Protein AF-A0A024GHK9-F1 (afdb_monomer_lite)

Radius of gyration: 16.95 Å; chains: 1; bounding box: 48×38×34 Å

Organism: NCBI:txid65357

Secondary structure (DSSP, 8-state):
--HHHHHTSBPTTT-SB-PPPHHHHHHHHHHTTTS-HHHHHHHHHHHHHS-TTTHHHHHHHHHHHHHGGG--SSEEEEEE--BTTBSSEEEEEETTEEEEEEE---TTSPPPHHHHTS---TTPEEEEETTEE-TTS-HHHHHHHHHHPPSSEEEEEE-SS-----

InterPro domains:
  IPR001478 PDZ domain [PS50106] (77-161)
  IPR001478 PDZ domain [SM00228] (85-161)
  IPR036034 PDZ superfamily [G3DSA:2.30.42.10] (60-162)
  IPR036034 PDZ superfamily [SSF50156] (65-160)

Sequence (166 aa):
MSLRRVMESKCTQCGGNINMPDEVLEMLILYGHFIPEPVAAAIILGTTLTEPSLRPDFIASAMNELLTPLQTDHVYDVVVPKRREGLGMSLRMYCGDLVVGGFVDFDDNTESPAVAARCISVGDKLVAINKKCIISSSFETNIRMLSQAASPVYLTFRRVRPIRIF

pLDDT: mean 80.76, std 12.48, range [34.75, 96.0]

Structure (mmCIF, N/CA/C/O backbone):
data_AF-A0A024GHK9-F1
#
_entry.id   AF-A0A024GHK9-F1
#
loop_
_atom_site.group_PDB
_atom_site.id
_atom_site.type_symbol
_atom_site.label_atom_id
_atom_site.label_alt_id
_atom_site.label_comp_id
_atom_site.label_asym_id
_atom_site.label_entity_id
_atom_site.label_seq_id
_atom_site.pdbx_PDB_ins_code
_atom_site.Cartn_x
_atom_site.Cartn_y
_atom_site.Cartn_z
_atom_site.occupancy
_atom_site.B_iso_or_equiv
_atom_site.auth_seq_id
_atom_site.auth_comp_id
_atom_site.auth_asym_id
_atom_site.auth_atom_id
_atom_site.pdbx_PDB_model_num
ATOM 1 N N . MET A 1 1 ? 25.988 -13.721 0.498 1.00 52.03 1 MET A N 1
ATOM 2 C CA . MET A 1 1 ? 26.577 -12.559 -0.206 1.00 52.03 1 MET A CA 1
ATOM 3 C C . MET A 1 1 ? 26.304 -11.347 0.679 1.00 52.03 1 MET A C 1
ATOM 5 O O . MET A 1 1 ? 25.165 -11.236 1.108 1.00 52.03 1 MET A O 1
ATOM 9 N N . SER A 1 2 ? 27.307 -10.548 1.065 1.00 60.59 2 SER A N 1
ATOM 10 C CA . SER A 1 2 ? 27.107 -9.414 1.990 1.00 60.59 2 SER A CA 1
ATOM 11 C C . SER A 1 2 ? 26.701 -8.143 1.238 1.00 60.59 2 SER A C 1
ATOM 13 O O . SER A 1 2 ? 27.126 -7.931 0.102 1.00 60.59 2 SER A O 1
ATOM 15 N N . LEU A 1 3 ? 25.909 -7.285 1.876 1.00 60.06 3 LEU A N 1
ATOM 16 C CA . LEU A 1 3 ? 25.394 -6.020 1.334 1.00 60.06 3 LEU A CA 1
ATOM 17 C C . LEU A 1 3 ? 26.552 -5.079 0.985 1.00 60.06 3 LEU A C 1
ATOM 19 O O . LEU A 1 3 ? 26.566 -4.465 -0.079 1.00 60.06 3 LEU A O 1
ATOM 23 N N . ARG A 1 4 ? 27.609 -5.103 1.805 1.00 62.91 4 ARG A N 1
ATOM 24 C CA . ARG A 1 4 ? 28.871 -4.409 1.529 1.00 62.91 4 ARG A CA 1
ATOM 25 C C . ARG A 1 4 ? 29.509 -4.836 0.200 1.00 62.91 4 ARG A C 1
ATOM 27 O O . ARG A 1 4 ? 29.928 -3.978 -0.565 1.00 62.91 4 ARG A O 1
ATOM 34 N N . ARG A 1 5 ? 29.521 -6.137 -0.124 1.00 62.72 5 ARG A N 1
ATOM 35 C CA . ARG A 1 5 ? 30.051 -6.623 -1.415 1.00 62.72 5 ARG A CA 1
ATOM 36 C C . ARG A 1 5 ? 29.184 -6.208 -2.602 1.00 62.72 5 ARG A C 1
ATOM 38 O O . ARG A 1 5 ? 29.721 -6.019 -3.685 1.00 62.72 5 ARG A O 1
ATOM 45 N N . VAL A 1 6 ? 27.870 -6.077 -2.409 1.00 63.44 6 VAL A N 1
ATOM 46 C CA . VAL A 1 6 ? 26.950 -5.606 -3.457 1.00 63.44 6 VAL A CA 1
ATOM 47 C C . VAL A 1 6 ? 27.152 -4.117 -3.728 1.00 63.44 6 VAL A C 1
ATOM 49 O O . VAL A 1 6 ? 27.258 -3.722 -4.883 1.00 63.44 6 VAL A O 1
ATOM 52 N N . MET A 1 7 ? 27.310 -3.297 -2.690 1.00 62.94 7 MET A N 1
ATOM 53 C CA . MET A 1 7 ? 27.600 -1.867 -2.859 1.00 62.94 7 MET A CA 1
ATOM 54 C C . MET A 1 7 ? 28.984 -1.602 -3.471 1.00 62.94 7 MET A C 1
ATOM 56 O O . MET A 1 7 ? 29.166 -0.634 -4.200 1.00 62.94 7 MET A O 1
ATOM 60 N N . GLU A 1 8 ? 29.964 -2.465 -3.190 1.00 63.22 8 GLU A N 1
ATOM 61 C CA . GLU A 1 8 ? 31.316 -2.383 -3.763 1.00 63.22 8 GLU A CA 1
ATOM 62 C C . GLU A 1 8 ? 31.397 -2.975 -5.186 1.00 63.22 8 GLU A C 1
ATOM 64 O O . GLU A 1 8 ? 32.394 -2.776 -5.886 1.00 63.22 8 GLU A O 1
ATOM 69 N N . SER A 1 9 ? 30.361 -3.694 -5.639 1.00 63.53 9 SER A N 1
ATOM 70 C CA . SER A 1 9 ? 30.310 -4.237 -6.996 1.00 63.53 9 SER A CA 1
ATOM 71 C C . SER A 1 9 ? 29.960 -3.172 -8.038 1.00 63.53 9 SER A C 1
ATOM 73 O O . SER A 1 9 ? 29.175 -2.251 -7.809 1.00 63.53 9 SER A O 1
ATOM 75 N N . LYS A 1 10 ? 30.595 -3.286 -9.207 1.00 63.81 10 LYS A N 1
ATOM 76 C CA . LYS A 1 10 ? 30.363 -2.391 -10.343 1.00 63.81 10 LYS A CA 1
ATOM 77 C C . LYS A 1 10 ? 29.205 -2.905 -11.186 1.00 63.81 10 LYS A C 1
ATOM 79 O O . LYS A 1 10 ? 29.097 -4.107 -11.423 1.00 63.81 10 LYS A O 1
ATOM 84 N N . CYS A 1 11 ? 28.380 -1.988 -11.681 1.00 55.75 11 CYS A N 1
ATOM 85 C CA . CYS A 1 11 ? 27.350 -2.308 -12.660 1.00 55.75 11 CYS A CA 1
ATOM 86 C C . CYS A 1 11 ? 28.008 -2.897 -13.916 1.00 55.75 11 CYS A C 1
ATOM 88 O O . CYS A 1 11 ? 28.871 -2.266 -14.529 1.00 55.75 11 CYS A O 1
ATOM 90 N N . THR A 1 12 ? 27.593 -4.096 -14.318 1.00 59.06 12 THR A N 1
ATOM 91 C CA . THR A 1 12 ? 28.157 -4.808 -15.476 1.00 59.06 12 THR A CA 1
ATOM 92 C C . THR A 1 12 ? 27.826 -4.142 -16.814 1.00 59.06 12 THR A C 1
ATOM 94 O O . THR A 1 12 ? 28.520 -4.395 -17.793 1.00 59.06 12 THR A O 1
ATOM 97 N N . GLN A 1 13 ? 26.815 -3.267 -16.861 1.00 56.25 13 GLN A N 1
ATOM 98 C CA . GLN A 1 13 ? 26.412 -2.541 -18.071 1.00 56.25 13 GLN A CA 1
ATOM 99 C C . GLN A 1 13 ? 27.094 -1.176 -18.246 1.00 56.25 13 GLN A C 1
ATOM 101 O O . GLN A 1 13 ? 27.310 -0.764 -19.381 1.00 56.25 13 GLN A O 1
ATOM 106 N N . CYS A 1 14 ? 27.438 -0.463 -17.166 1.00 60.78 14 CYS A N 1
ATOM 107 C CA . CYS A 1 14 ? 27.994 0.898 -17.265 1.00 60.78 14 CYS A CA 1
ATOM 108 C C . CYS A 1 14 ? 29.321 1.115 -16.520 1.00 60.78 14 CYS A C 1
ATOM 110 O O . CYS A 1 14 ? 29.884 2.204 -16.586 1.00 60.78 14 CYS A O 1
ATOM 112 N N . GLY A 1 15 ? 29.834 0.114 -15.796 1.00 63.12 15 GLY A N 1
ATOM 113 C CA . GLY A 1 15 ? 31.113 0.188 -15.076 1.00 63.12 15 GLY A CA 1
ATOM 114 C C . GLY A 1 15 ? 31.136 1.130 -13.863 1.00 63.12 15 GLY A C 1
ATOM 115 O O . GLY A 1 15 ? 32.154 1.196 -13.171 1.00 63.12 15 GLY A O 1
ATOM 116 N N . GLY A 1 16 ? 30.037 1.841 -13.594 1.00 64.31 16 GLY A N 1
ATOM 117 C CA . GLY A 1 16 ? 29.855 2.689 -12.417 1.00 64.31 16 GLY A CA 1
ATOM 118 C C . GLY A 1 16 ? 29.593 1.884 -11.145 1.00 64.31 16 GLY A C 1
ATOM 119 O O . GLY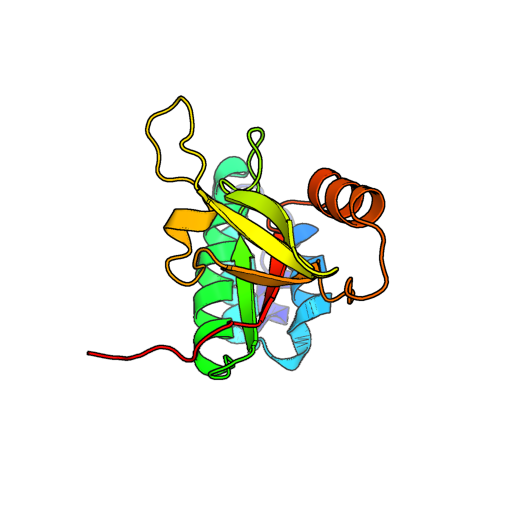 A 1 16 ? 29.269 0.694 -11.199 1.00 64.31 16 GLY A O 1
ATOM 120 N N . ASN A 1 17 ? 29.727 2.537 -9.990 1.00 65.12 17 ASN A N 1
ATOM 121 C CA . ASN A 1 17 ? 29.333 1.938 -8.716 1.00 65.12 17 ASN A CA 1
ATOM 122 C C . ASN A 1 17 ? 27.827 1.663 -8.717 1.00 65.12 17 ASN A C 1
ATOM 124 O O . ASN A 1 17 ? 27.047 2.443 -9.273 1.00 65.12 17 ASN A O 1
ATOM 128 N N . ILE A 1 18 ? 27.420 0.563 -8.087 1.00 62.28 18 ILE A N 1
ATOM 129 C CA . ILE A 1 18 ? 26.008 0.311 -7.819 1.00 62.28 18 ILE A CA 1
ATOM 130 C C . ILE A 1 18 ? 25.544 1.328 -6.775 1.00 62.28 18 ILE A C 1
ATOM 132 O O . ILE A 1 18 ? 25.784 1.181 -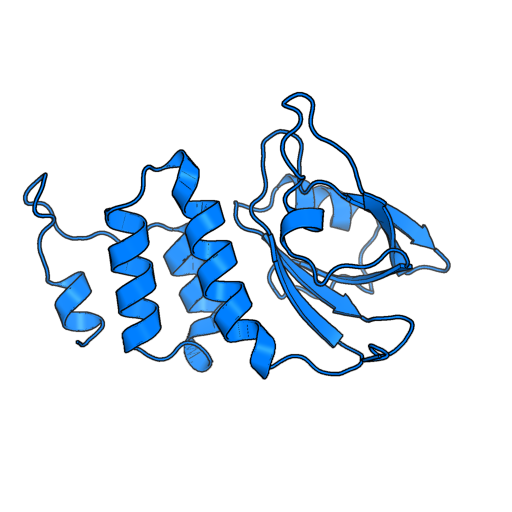5.578 1.00 62.28 18 ILE A O 1
ATOM 136 N N . ASN A 1 19 ? 24.898 2.388 -7.255 1.00 65.69 19 ASN A N 1
ATOM 137 C CA . ASN A 1 19 ? 24.207 3.336 -6.400 1.00 65.69 19 ASN A CA 1
ATOM 138 C C . ASN A 1 19 ? 22.834 2.774 -6.056 1.00 65.69 19 ASN A C 1
ATOM 140 O O . ASN A 1 19 ? 22.083 2.323 -6.922 1.00 65.69 19 ASN A O 1
ATOM 144 N N . MET A 1 20 ? 22.531 2.807 -4.769 1.00 68.00 20 MET A N 1
ATOM 145 C CA . MET A 1 20 ? 21.256 2.374 -4.241 1.00 68.00 20 MET A CA 1
ATOM 146 C C . MET A 1 20 ? 20.185 3.415 -4.600 1.00 68.00 20 MET A C 1
ATOM 148 O O . MET A 1 20 ? 20.394 4.588 -4.289 1.00 68.00 20 MET A O 1
ATOM 152 N N . PRO A 1 21 ? 19.080 3.030 -5.262 1.00 69.75 21 PRO A N 1
ATOM 153 C CA . PRO A 1 21 ? 17.994 3.964 -5.543 1.00 69.75 21 PRO A CA 1
ATOM 154 C C . PRO A 1 21 ? 17.409 4.527 -4.242 1.00 69.75 21 PRO A C 1
ATOM 156 O O . PRO A 1 21 ? 17.329 3.801 -3.244 1.00 69.75 21 PRO A O 1
ATOM 159 N N . ASP A 1 22 ? 16.985 5.793 -4.257 1.00 70.06 22 ASP A N 1
ATOM 160 C CA . ASP A 1 22 ? 16.454 6.485 -3.074 1.00 70.06 22 ASP A CA 1
ATOM 161 C C . ASP A 1 22 ? 15.256 5.735 -2.470 1.00 70.06 22 ASP A C 1
ATOM 163 O O . ASP A 1 22 ? 15.131 5.648 -1.251 1.00 70.06 22 ASP A O 1
ATOM 167 N N . GLU A 1 23 ? 14.435 5.081 -3.299 1.00 68.06 23 GLU A N 1
ATOM 168 C CA . GLU A 1 23 ? 13.287 4.284 -2.853 1.00 68.06 23 GLU A CA 1
ATOM 169 C C . GLU A 1 23 ? 13.724 3.063 -2.029 1.00 68.06 23 GLU A C 1
ATOM 171 O O . GLU A 1 23 ? 13.109 2.705 -1.022 1.00 68.06 23 GLU A O 1
ATOM 176 N N . VAL A 1 24 ? 14.825 2.425 -2.438 1.00 69.25 24 VAL A N 1
ATOM 177 C CA . VAL A 1 24 ? 15.401 1.282 -1.722 1.00 69.25 24 VAL A CA 1
ATOM 178 C C . VAL A 1 24 ? 16.050 1.767 -0.426 1.00 69.25 24 VAL A C 1
ATOM 180 O O . VAL A 1 24 ? 16.001 1.067 0.587 1.00 69.25 24 VAL A O 1
ATOM 183 N N . LEU A 1 25 ? 16.666 2.954 -0.439 1.00 72.38 25 LEU A N 1
ATOM 184 C CA . LEU A 1 25 ? 17.298 3.550 0.736 1.00 72.38 25 LEU A CA 1
ATOM 185 C C . LEU A 1 25 ? 16.260 3.927 1.794 1.00 72.38 25 LEU A C 1
ATOM 187 O O . LEU A 1 25 ? 16.408 3.529 2.949 1.00 72.38 25 LEU A O 1
ATOM 191 N N . GLU A 1 26 ? 15.187 4.620 1.410 1.00 68.12 26 GLU A N 1
ATOM 192 C CA . GLU A 1 26 ? 14.060 4.911 2.301 1.00 68.12 26 GLU A CA 1
ATOM 193 C C . GLU A 1 26 ? 13.472 3.622 2.880 1.00 68.12 26 GLU A C 1
ATOM 195 O O . GLU A 1 26 ? 13.198 3.541 4.077 1.00 68.12 26 GLU A O 1
ATOM 200 N N . MET A 1 27 ? 13.356 2.573 2.068 1.00 66.94 27 MET A N 1
ATOM 201 C CA . MET A 1 27 ? 12.895 1.266 2.520 1.00 66.94 27 MET A CA 1
ATOM 202 C C . MET A 1 27 ? 13.854 0.617 3.532 1.00 66.94 27 MET A C 1
ATOM 204 O O . MET A 1 27 ? 13.389 0.119 4.559 1.00 66.94 27 MET A O 1
ATOM 208 N N . LEU A 1 28 ? 15.175 0.632 3.311 1.00 70.50 28 LEU A N 1
ATOM 209 C CA . LEU A 1 28 ? 16.131 0.142 4.315 1.00 70.50 28 LEU A CA 1
ATOM 210 C C . LEU A 1 28 ? 16.121 0.998 5.584 1.00 70.50 28 LEU A C 1
ATOM 212 O O . LEU A 1 28 ? 16.324 0.467 6.669 1.00 70.50 28 LEU A O 1
ATOM 216 N N . ILE A 1 29 ? 15.850 2.297 5.493 1.00 70.12 29 ILE A N 1
ATOM 217 C CA . ILE A 1 29 ? 15.684 3.143 6.680 1.00 70.12 29 ILE A CA 1
ATOM 218 C C . ILE A 1 29 ? 14.416 2.740 7.437 1.00 70.12 29 ILE A C 1
ATOM 220 O O . ILE A 1 29 ? 14.436 2.598 8.660 1.00 70.12 29 ILE A O 1
ATOM 224 N N . LEU A 1 30 ? 13.316 2.510 6.720 1.00 66.94 30 LEU A N 1
ATOM 225 C CA . LEU A 1 30 ? 12.051 2.123 7.324 1.00 66.94 30 LEU A CA 1
ATOM 226 C C . LEU A 1 30 ? 12.146 0.719 7.945 1.00 66.94 30 LEU A C 1
ATOM 228 O O . LEU A 1 30 ? 11.721 0.551 9.084 1.00 66.94 30 LEU A O 1
ATOM 232 N N . TYR A 1 31 ? 12.720 -0.282 7.270 1.00 66.44 31 TYR A N 1
ATOM 233 C CA . TYR A 1 31 ? 12.681 -1.700 7.682 1.00 66.44 31 TYR A CA 1
ATOM 234 C C . TYR A 1 31 ? 14.035 -2.329 7.979 1.00 66.44 31 TYR A C 1
ATOM 236 O O . TYR A 1 31 ? 14.087 -3.538 8.170 1.00 66.44 31 TYR A O 1
ATOM 244 N N . GLY A 1 32 ? 15.124 -1.570 8.046 1.00 65.25 32 GLY A N 1
ATOM 245 C CA . GLY A 1 32 ? 16.479 -2.127 8.135 1.00 65.25 32 GLY A CA 1
ATOM 246 C C . GLY A 1 32 ? 16.688 -3.108 9.289 1.00 65.25 32 GLY A C 1
ATOM 247 O O . GLY A 1 32 ? 17.475 -4.035 9.164 1.00 65.25 32 GLY A O 1
ATOM 248 N N . HIS A 1 33 ? 15.928 -2.970 10.379 1.00 67.06 33 HIS A N 1
ATOM 249 C CA . HIS A 1 33 ? 15.960 -3.911 11.501 1.00 67.06 33 HIS A CA 1
ATOM 250 C C . HIS A 1 33 ? 15.290 -5.272 11.199 1.00 67.06 33 HIS A C 1
ATOM 252 O O . HIS A 1 33 ? 15.583 -6.270 11.851 1.00 67.06 33 HIS A O 1
ATOM 258 N N . PHE A 1 34 ? 14.369 -5.322 10.237 1.00 64.31 34 PHE A N 1
ATOM 259 C CA . PHE A 1 34 ? 13.583 -6.506 9.875 1.00 64.31 34 PHE A CA 1
ATOM 260 C C . PHE A 1 34 ? 14.039 -7.164 8.570 1.00 64.31 34 PHE A C 1
ATOM 262 O O . PHE A 1 34 ? 13.662 -8.305 8.319 1.00 64.31 34 PHE A O 1
ATOM 269 N N . ILE A 1 35 ? 14.834 -6.478 7.742 1.00 69.88 35 ILE A N 1
ATOM 270 C CA . ILE A 1 35 ? 15.322 -7.011 6.465 1.00 69.88 35 ILE A CA 1
ATOM 271 C C . ILE A 1 35 ? 16.670 -7.710 6.690 1.00 69.88 35 ILE A C 1
ATOM 273 O O . ILE A 1 35 ? 17.658 -7.036 6.990 1.00 69.88 35 ILE A O 1
ATOM 277 N N . PRO A 1 36 ? 16.767 -9.041 6.498 1.00 72.38 36 PRO A N 1
ATOM 278 C CA . PRO A 1 36 ? 18.052 -9.724 6.537 1.00 72.38 36 PRO A CA 1
ATOM 279 C C . PRO A 1 36 ? 18.987 -9.185 5.450 1.00 72.38 36 PRO A C 1
ATOM 281 O O . PRO A 1 36 ? 18.574 -8.969 4.310 1.00 72.38 36 PRO A O 1
ATOM 284 N N . GLU A 1 37 ? 20.274 -9.056 5.767 1.00 71.00 37 GLU A N 1
ATOM 285 C CA . GLU A 1 37 ? 21.317 -8.611 4.834 1.00 71.00 37 GLU A CA 1
ATOM 286 C C . GLU A 1 37 ? 21.272 -9.272 3.433 1.00 71.00 37 GLU A C 1
ATOM 288 O O . GLU A 1 37 ? 21.365 -8.543 2.441 1.00 71.00 37 GLU A O 1
ATOM 293 N N . PRO A 1 38 ? 21.089 -10.606 3.282 1.00 73.31 38 PRO A N 1
ATOM 294 C CA . PRO A 1 38 ? 20.993 -11.219 1.955 1.00 73.31 38 PRO A CA 1
ATOM 295 C C . PRO A 1 38 ? 19.758 -10.768 1.168 1.00 73.31 38 PRO A C 1
ATOM 297 O O . PRO A 1 38 ? 19.810 -10.719 -0.059 1.00 73.31 38 PRO A O 1
ATOM 300 N N . VAL A 1 39 ? 18.667 -10.413 1.850 1.00 73.69 39 VAL A N 1
ATOM 301 C CA . VAL A 1 39 ? 17.455 -9.916 1.196 1.00 73.69 39 VAL A CA 1
ATOM 302 C C . VAL A 1 39 ? 17.648 -8.475 0.750 1.00 73.69 39 VAL A C 1
ATOM 304 O O . VAL A 1 39 ? 17.341 -8.142 -0.388 1.00 73.69 39 VAL A O 1
ATOM 307 N N . ALA A 1 40 ? 18.245 -7.635 1.595 1.00 74.75 40 ALA A N 1
ATOM 308 C CA . ALA A 1 40 ? 18.610 -6.278 1.205 1.00 74.75 40 ALA A CA 1
ATOM 309 C C . ALA A 1 40 ? 19.549 -6.273 -0.016 1.00 74.75 40 ALA A C 1
ATOM 311 O O . ALA A 1 40 ? 19.331 -5.523 -0.966 1.00 74.75 40 ALA A O 1
ATOM 312 N N . ALA A 1 41 ? 20.541 -7.170 -0.040 1.00 73.56 41 ALA A N 1
ATOM 313 C CA . ALA A 1 41 ? 21.411 -7.387 -1.193 1.00 73.56 41 ALA A CA 1
ATOM 314 C C . ALA A 1 41 ? 20.629 -7.812 -2.452 1.00 73.56 41 ALA A C 1
ATOM 316 O O . ALA A 1 41 ? 20.883 -7.283 -3.534 1.00 73.56 41 ALA A O 1
ATOM 317 N N . ALA A 1 42 ? 19.662 -8.726 -2.319 1.00 77.19 42 ALA A N 1
ATOM 318 C CA . ALA A 1 42 ? 18.811 -9.159 -3.425 1.00 77.19 42 ALA A CA 1
ATOM 319 C C . ALA A 1 42 ? 17.915 -8.029 -3.957 1.00 77.19 42 ALA A C 1
ATOM 321 O O . ALA A 1 42 ? 17.774 -7.900 -5.170 1.00 77.19 42 ALA A O 1
ATOM 322 N N . ILE A 1 43 ? 17.367 -7.174 -3.085 1.00 78.12 43 ILE A N 1
ATOM 323 C CA . ILE A 1 43 ? 16.544 -6.035 -3.512 1.00 78.12 43 ILE A CA 1
ATOM 324 C C . ILE A 1 43 ? 17.400 -5.001 -4.257 1.00 78.12 43 ILE A C 1
ATOM 326 O O . ILE A 1 43 ? 16.997 -4.515 -5.313 1.00 78.12 43 ILE A O 1
ATOM 330 N N . ILE A 1 44 ? 18.603 -4.695 -3.762 1.00 77.31 44 ILE A N 1
ATOM 331 C CA . ILE A 1 44 ? 19.529 -3.773 -4.442 1.00 77.31 44 ILE A CA 1
ATOM 332 C C . ILE A 1 44 ? 19.896 -4.321 -5.825 1.00 77.31 44 ILE A C 1
ATOM 334 O O . ILE A 1 44 ? 19.774 -3.617 -6.824 1.00 77.31 44 ILE A O 1
ATOM 338 N N . LEU A 1 45 ? 20.280 -5.597 -5.914 1.00 76.31 45 LEU A N 1
ATOM 339 C CA . LEU A 1 45 ? 20.613 -6.215 -7.198 1.00 76.31 45 LEU A CA 1
ATOM 340 C C . LEU A 1 45 ? 19.406 -6.238 -8.140 1.00 76.31 45 LEU A C 1
ATOM 342 O O . LEU A 1 45 ? 19.514 -5.795 -9.281 1.00 76.31 45 LEU A O 1
ATOM 346 N N . GLY A 1 46 ? 18.244 -6.677 -7.661 1.00 76.56 46 GLY A N 1
ATOM 347 C CA . GLY A 1 46 ? 17.020 -6.708 -8.455 1.00 76.56 46 GLY A CA 1
ATOM 348 C C . GLY A 1 46 ? 16.653 -5.331 -9.000 1.00 76.56 46 GLY A C 1
ATOM 349 O O . GLY A 1 46 ? 16.457 -5.193 -10.201 1.00 76.56 46 GLY A O 1
ATOM 350 N N . THR A 1 47 ? 16.694 -4.287 -8.168 1.00 76.19 47 THR A N 1
ATOM 351 C CA . THR A 1 47 ? 16.379 -2.917 -8.607 1.00 76.19 47 THR A CA 1
ATOM 352 C C . THR A 1 47 ? 17.368 -2.361 -9.628 1.00 76.19 47 THR A C 1
ATOM 354 O O . THR A 1 47 ? 16.957 -1.633 -10.534 1.00 76.19 47 THR A O 1
ATOM 357 N N . THR A 1 48 ? 18.652 -2.728 -9.547 1.00 73.50 48 THR A N 1
ATOM 358 C CA . THR A 1 48 ? 19.638 -2.346 -10.574 1.00 73.50 48 THR A CA 1
ATOM 359 C C . THR A 1 48 ? 19.418 -3.043 -11.913 1.00 73.50 48 THR A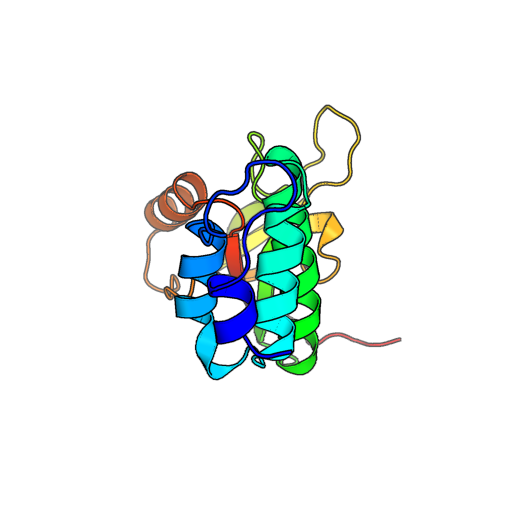 C 1
ATOM 361 O O . THR A 1 48 ? 19.694 -2.441 -12.948 1.00 73.50 48 THR A O 1
ATOM 364 N N . LEU A 1 49 ? 18.909 -4.279 -11.901 1.00 75.75 49 LEU A N 1
ATOM 365 C CA . LEU A 1 49 ? 18.667 -5.081 -13.102 1.00 75.75 49 LEU A CA 1
ATOM 366 C C . LEU A 1 49 ? 17.285 -4.836 -13.726 1.00 75.75 49 LEU A C 1
ATOM 368 O O . LEU A 1 49 ? 17.109 -5.060 -14.920 1.00 75.75 49 LEU A O 1
ATOM 372 N N . THR A 1 50 ? 16.305 -4.380 -12.944 1.00 73.81 50 THR A N 1
ATOM 373 C CA . THR A 1 50 ? 14.959 -4.058 -13.439 1.00 73.81 50 THR A CA 1
ATOM 374 C C . THR A 1 50 ? 14.901 -2.700 -14.130 1.00 73.81 50 THR A C 1
ATOM 376 O O . THR A 1 50 ? 15.523 -1.726 -13.682 1.00 73.81 50 THR A O 1
ATOM 379 N N . GLU A 1 51 ? 14.066 -2.615 -15.170 1.00 76.69 51 GLU A N 1
ATOM 380 C CA . GLU A 1 51 ? 13.702 -1.345 -15.796 1.00 76.69 51 GLU A CA 1
ATOM 381 C C . GLU A 1 51 ? 13.155 -0.355 -14.751 1.00 76.69 51 GLU A C 1
ATOM 383 O O . GLU A 1 51 ? 12.413 -0.766 -13.853 1.00 76.69 51 GLU A O 1
ATOM 388 N N . PRO A 1 52 ? 13.473 0.952 -14.850 1.00 74.69 52 PRO A N 1
ATOM 389 C CA . PRO A 1 52 ? 13.057 1.946 -13.858 1.00 74.69 52 PRO A CA 1
ATOM 390 C C . PRO A 1 52 ? 11.551 1.965 -13.566 1.00 74.69 52 PRO A C 1
ATOM 392 O O . PRO A 1 52 ? 11.152 2.188 -12.428 1.00 74.69 52 PRO A O 1
ATOM 395 N N . SER A 1 53 ? 10.723 1.689 -14.576 1.00 74.38 53 SER A N 1
ATOM 396 C CA . SER A 1 53 ? 9.260 1.603 -14.476 1.00 74.38 53 SER A CA 1
ATOM 397 C C . SER A 1 53 ? 8.766 0.432 -13.619 1.00 74.38 53 SER A C 1
ATOM 399 O O . SER A 1 53 ? 7.710 0.546 -13.001 1.00 74.38 53 SER A O 1
ATOM 401 N N . LEU A 1 54 ? 9.520 -0.670 -13.568 1.00 76.88 54 LEU A N 1
ATOM 402 C CA . LEU A 1 54 ? 9.158 -1.916 -12.879 1.00 76.88 54 LEU A CA 1
ATOM 403 C C . LEU A 1 54 ? 9.742 -2.012 -11.464 1.00 76.88 54 LEU A C 1
ATOM 405 O O . LEU A 1 54 ? 9.337 -2.871 -10.680 1.00 76.88 54 LEU A O 1
ATOM 409 N N . ARG A 1 55 ? 10.686 -1.130 -11.111 1.00 82.94 55 ARG A N 1
ATOM 410 C CA . ARG A 1 55 ? 11.316 -1.109 -9.780 1.00 82.94 55 ARG A CA 1
ATOM 411 C C . ARG A 1 55 ? 10.303 -1.044 -8.634 1.00 82.94 55 ARG A C 1
ATOM 413 O O . ARG A 1 55 ? 10.467 -1.829 -7.701 1.00 82.94 55 ARG A O 1
ATOM 420 N N . PRO A 1 56 ? 9.257 -0.190 -8.666 1.00 83.38 56 PRO A N 1
ATOM 421 C CA . PRO A 1 56 ? 8.308 -0.121 -7.559 1.00 83.38 56 PRO A CA 1
ATOM 422 C C . PRO A 1 56 ? 7.547 -1.430 -7.342 1.00 83.38 56 PRO A C 1
ATOM 424 O O . PRO A 1 56 ? 7.309 -1.801 -6.196 1.00 83.38 56 PRO A O 1
ATOM 427 N N . ASP A 1 57 ? 7.203 -2.146 -8.416 1.00 86.69 57 ASP A N 1
ATOM 428 C CA . ASP A 1 57 ? 6.515 -3.440 -8.340 1.00 86.69 57 ASP A CA 1
ATOM 429 C C . ASP A 1 57 ? 7.411 -4.521 -7.755 1.00 86.69 57 ASP A C 1
ATOM 431 O O . ASP A 1 57 ? 7.001 -5.252 -6.855 1.00 86.69 57 ASP A O 1
ATOM 435 N N . PHE A 1 58 ? 8.656 -4.586 -8.231 1.00 85.62 58 PHE A N 1
ATOM 436 C CA . PHE A 1 58 ? 9.643 -5.523 -7.712 1.00 85.62 58 PHE A CA 1
ATOM 437 C C . PHE A 1 58 ? 9.891 -5.294 -6.215 1.00 85.62 58 PHE A C 1
ATOM 439 O O . PHE A 1 58 ? 9.838 -6.240 -5.428 1.00 85.62 58 PHE A O 1
ATOM 446 N N . ILE A 1 59 ? 10.097 -4.034 -5.808 1.00 84.31 59 ILE A N 1
ATOM 447 C CA . ILE A 1 59 ? 10.281 -3.667 -4.399 1.00 84.31 59 ILE A CA 1
ATOM 448 C C . ILE A 1 59 ? 9.039 -4.044 -3.587 1.00 84.31 59 ILE A C 1
ATOM 450 O O . ILE A 1 59 ? 9.168 -4.669 -2.538 1.00 84.31 59 ILE A O 1
ATOM 454 N N . ALA A 1 60 ? 7.839 -3.698 -4.062 1.00 87.81 60 ALA A N 1
ATOM 455 C CA . ALA A 1 60 ? 6.599 -4.001 -3.358 1.00 87.81 60 ALA A CA 1
ATOM 456 C C . ALA A 1 60 ? 6.392 -5.508 -3.164 1.00 87.81 60 ALA A C 1
ATOM 458 O O . ALA A 1 60 ? 6.074 -5.940 -2.057 1.00 87.81 60 ALA A O 1
ATOM 459 N N . SER A 1 61 ? 6.632 -6.309 -4.204 1.00 86.94 61 SER A N 1
ATOM 460 C CA . SER A 1 61 ? 6.539 -7.768 -4.136 1.00 86.94 61 SER A CA 1
ATOM 461 C C . SER A 1 61 ? 7.523 -8.344 -3.119 1.00 86.94 61 SER A C 1
ATOM 463 O O . SER A 1 61 ? 7.109 -9.044 -2.196 1.00 86.94 61 SER A O 1
ATOM 465 N N . ALA A 1 62 ? 8.809 -7.996 -3.234 1.00 83.94 62 ALA A N 1
ATOM 466 C CA . ALA A 1 62 ? 9.845 -8.481 -2.324 1.00 83.94 62 ALA A CA 1
ATOM 467 C C . ALA A 1 62 ? 9.561 -8.082 -0.866 1.00 83.94 62 ALA A C 1
ATOM 469 O O . ALA A 1 62 ? 9.765 -8.865 0.058 1.00 83.94 62 ALA A O 1
ATOM 470 N N . MET A 1 63 ? 9.046 -6.872 -0.648 1.00 82.75 63 MET A N 1
ATOM 471 C CA . MET A 1 63 ? 8.690 -6.400 0.686 1.00 82.75 63 MET A CA 1
ATOM 472 C C . MET A 1 63 ? 7.472 -7.108 1.259 1.00 82.75 63 MET A C 1
ATOM 474 O O . MET A 1 63 ? 7.477 -7.461 2.435 1.00 82.75 63 MET A O 1
ATOM 478 N N . ASN A 1 64 ? 6.438 -7.342 0.458 1.00 87.62 64 ASN A N 1
ATOM 479 C CA . ASN A 1 64 ? 5.248 -8.039 0.932 1.00 87.62 64 ASN A CA 1
ATOM 480 C C . ASN A 1 64 ? 5.566 -9.482 1.349 1.00 87.62 64 ASN A C 1
ATOM 482 O O . ASN A 1 64 ? 5.016 -9.950 2.347 1.00 87.62 64 ASN A O 1
ATOM 486 N N . GLU A 1 65 ? 6.517 -10.153 0.690 1.00 84.75 65 GLU A N 1
ATOM 487 C CA . GLU A 1 65 ? 7.025 -11.456 1.145 1.00 84.75 65 GLU A CA 1
ATOM 488 C C . GLU A 1 65 ? 7.672 -11.381 2.538 1.00 84.75 65 GLU A C 1
ATOM 490 O O . GLU A 1 65 ? 7.439 -12.253 3.375 1.00 84.75 65 GLU A O 1
ATOM 495 N N . LEU A 1 66 ? 8.424 -10.314 2.829 1.00 81.50 66 LEU A N 1
ATOM 496 C CA . LEU A 1 66 ? 9.049 -10.105 4.143 1.00 81.50 66 LEU A CA 1
ATOM 497 C C . LEU A 1 66 ? 8.065 -9.682 5.231 1.00 81.50 66 LEU A C 1
ATOM 499 O O . LEU A 1 66 ? 8.256 -10.017 6.399 1.00 81.50 66 LEU A O 1
ATOM 503 N N . LEU A 1 67 ? 7.030 -8.930 4.865 1.00 81.88 67 LEU A N 1
ATOM 504 C CA . LEU A 1 67 ? 6.027 -8.437 5.805 1.00 81.88 67 LEU A CA 1
ATOM 505 C C . LEU A 1 67 ? 5.022 -9.519 6.184 1.00 81.88 67 LEU A C 1
ATOM 507 O O . LEU A 1 67 ? 4.564 -9.523 7.321 1.00 81.88 67 LEU A O 1
ATOM 511 N N . THR A 1 68 ? 4.703 -10.441 5.271 1.00 81.12 68 THR A N 1
ATOM 512 C CA . THR A 1 68 ? 3.740 -11.534 5.489 1.00 81.12 68 THR A CA 1
ATOM 513 C C . THR A 1 68 ? 3.930 -12.272 6.827 1.00 81.12 68 THR A C 1
ATOM 515 O O . THR A 1 68 ? 2.958 -12.355 7.578 1.00 81.12 68 THR A O 1
ATOM 518 N N . PRO A 1 69 ? 5.134 -12.754 7.205 1.00 76.94 69 PRO A N 1
ATOM 519 C CA . PRO A 1 69 ? 5.332 -13.441 8.486 1.00 76.94 69 PRO A CA 1
ATOM 520 C C . PRO A 1 69 ? 5.238 -12.531 9.722 1.00 76.94 69 PRO A C 1
ATOM 522 O O . PRO A 1 69 ? 5.157 -13.037 10.838 1.00 76.94 69 PRO A O 1
ATOM 525 N N . LEU A 1 70 ? 5.271 -11.206 9.551 1.00 75.75 70 LEU A N 1
ATOM 526 C CA . LEU A 1 70 ? 5.191 -10.226 10.641 1.00 75.75 70 LEU A CA 1
ATOM 527 C C . LEU A 1 70 ? 3.757 -9.736 10.889 1.00 75.75 70 LEU A C 1
ATOM 529 O O . LEU A 1 70 ? 3.521 -8.972 11.827 1.00 75.75 70 LEU A O 1
ATOM 533 N N . GLN A 1 71 ? 2.802 -10.141 10.049 1.00 81.19 71 GLN A N 1
ATOM 534 C CA . GLN A 1 71 ? 1.420 -9.694 10.158 1.00 81.19 71 GLN A CA 1
ATOM 535 C C . GLN A 1 71 ? 0.743 -10.292 11.391 1.00 81.19 71 GLN A C 1
ATOM 537 O O . GLN A 1 71 ? 0.937 -11.453 11.741 1.00 81.19 71 GLN A O 1
ATOM 542 N N . THR A 1 72 ? -0.111 -9.494 12.024 1.00 80.81 72 THR A N 1
ATOM 543 C CA . THR A 1 72 ? -1.017 -9.968 13.074 1.00 80.81 72 THR A CA 1
ATOM 544 C C . THR A 1 72 ? -2.429 -10.115 12.510 1.00 80.81 72 THR A C 1
ATOM 546 O O . THR A 1 72 ? -2.765 -9.535 11.474 1.00 80.81 72 THR A O 1
ATOM 549 N N . ASP A 1 73 ? -3.300 -10.834 13.218 1.00 77.25 73 ASP A N 1
ATOM 550 C CA . ASP A 1 73 ? -4.690 -11.042 12.788 1.00 77.25 73 ASP A CA 1
ATOM 551 C C . ASP A 1 73 ? -5.474 -9.732 12.605 1.00 77.25 73 ASP A C 1
ATOM 553 O O . ASP A 1 73 ? -6.415 -9.665 11.807 1.00 77.25 73 ASP A O 1
ATOM 557 N N . HIS A 1 74 ? -5.073 -8.679 13.323 1.00 85.62 74 HIS A N 1
ATOM 558 C CA . HIS A 1 74 ? -5.787 -7.407 13.382 1.00 85.62 74 HIS A CA 1
ATOM 559 C C . HIS A 1 74 ? -5.048 -6.241 12.742 1.00 85.62 74 HIS A C 1
ATOM 561 O O . HIS A 1 74 ? -5.711 -5.302 12.318 1.00 85.62 74 HIS A O 1
ATOM 567 N N . VAL A 1 75 ? -3.719 -6.268 12.673 1.00 90.12 75 VAL A N 1
ATOM 568 C CA . VAL A 1 75 ? -2.903 -5.211 12.066 1.00 90.12 75 VAL A CA 1
ATOM 569 C C . VAL A 1 75 ? -1.907 -5.849 11.117 1.00 90.12 75 VAL A C 1
ATOM 571 O O . VAL A 1 75 ? -1.174 -6.763 11.501 1.00 90.12 75 VAL A O 1
ATOM 574 N N . TYR A 1 76 ? -1.886 -5.359 9.887 1.00 91.31 76 TYR A N 1
ATOM 575 C CA . TYR A 1 76 ? -0.979 -5.843 8.867 1.00 91.31 76 TYR A CA 1
ATOM 576 C C . TYR A 1 76 ? -0.406 -4.686 8.065 1.00 91.31 76 TYR A C 1
ATOM 578 O O . TYR A 1 76 ? -0.994 -3.610 7.938 1.00 91.31 76 TYR A O 1
ATOM 586 N N . ASP A 1 77 ? 0.766 -4.957 7.526 1.00 91.38 77 ASP A N 1
ATOM 587 C CA . ASP A 1 77 ? 1.559 -4.031 6.755 1.00 91.38 77 ASP A CA 1
ATOM 588 C C . ASP A 1 77 ? 1.631 -4.502 5.307 1.00 91.38 77 ASP A C 1
ATOM 590 O O . ASP A 1 77 ? 1.731 -5.702 5.037 1.00 91.38 77 ASP A O 1
ATOM 594 N N . VAL A 1 78 ? 1.571 -3.550 4.381 1.00 92.44 78 VAL A N 1
ATOM 595 C CA . VAL A 1 78 ? 1.608 -3.811 2.943 1.00 92.44 78 VAL A CA 1
ATOM 596 C C . VAL A 1 78 ? 2.328 -2.683 2.215 1.00 92.44 78 VAL A C 1
ATOM 598 O O . VAL A 1 78 ? 2.152 -1.503 2.520 1.00 92.44 78 VAL A O 1
ATOM 601 N N . VAL A 1 79 ? 3.137 -3.049 1.228 1.00 92.19 79 VAL A N 1
ATOM 602 C CA . VAL A 1 79 ? 3.765 -2.132 0.279 1.00 92.19 79 VAL A CA 1
ATOM 603 C C . VAL A 1 79 ? 3.004 -2.203 -1.038 1.00 92.19 79 VAL A C 1
ATOM 605 O O . VAL A 1 79 ? 2.791 -3.287 -1.579 1.00 92.19 79 VAL A O 1
ATOM 608 N N . VAL A 1 80 ? 2.590 -1.049 -1.557 1.00 93.62 80 VAL A N 1
ATOM 609 C CA . VAL A 1 80 ? 1.794 -0.945 -2.786 1.00 93.62 80 VAL A CA 1
ATOM 610 C C . VAL A 1 80 ? 2.518 -0.045 -3.795 1.00 93.62 80 VAL A C 1
ATOM 612 O O . VAL A 1 80 ? 2.843 1.099 -3.459 1.00 93.62 80 VAL A O 1
ATOM 615 N N . PRO A 1 81 ? 2.766 -0.508 -5.034 1.00 92.12 81 PRO A N 1
ATOM 616 C CA . PRO A 1 81 ? 3.377 0.319 -6.065 1.00 92.12 81 PRO A CA 1
ATOM 617 C C . PRO A 1 81 ? 2.369 1.370 -6.535 1.00 92.12 81 PRO A C 1
ATOM 619 O O . PRO A 1 81 ? 1.353 1.069 -7.155 1.00 92.12 81 PRO A O 1
ATOM 622 N N . LYS A 1 82 ? 2.637 2.637 -6.226 1.00 90.62 82 LYS A N 1
ATOM 623 C CA . LYS A 1 82 ? 1.787 3.753 -6.641 1.00 90.62 82 LYS A CA 1
ATOM 624 C C . LYS A 1 82 ? 2.029 4.086 -8.109 1.00 90.62 82 LYS A C 1
ATOM 626 O O . LYS A 1 82 ? 3.168 4.352 -8.502 1.00 90.62 82 LYS A O 1
ATOM 631 N N . ARG A 1 83 ? 0.950 4.091 -8.893 1.00 87.88 83 ARG A N 1
ATOM 632 C CA . ARG A 1 83 ? 0.922 4.498 -10.306 1.00 87.88 83 ARG A CA 1
ATOM 633 C C . ARG A 1 83 ? 0.455 5.947 -10.450 1.00 87.88 83 ARG A C 1
ATOM 635 O O . ARG A 1 83 ? 0.177 6.615 -9.451 1.00 87.88 83 ARG A O 1
ATOM 642 N N . ARG A 1 84 ? 0.370 6.444 -11.688 1.00 85.00 84 ARG A N 1
ATOM 643 C CA . ARG A 1 84 ? -0.121 7.806 -11.977 1.00 85.00 84 ARG A CA 1
ATOM 644 C C . ARG A 1 84 ? -1.595 7.957 -11.602 1.00 85.00 84 ARG A C 1
ATOM 646 O O . ARG A 1 84 ? -1.990 8.984 -11.065 1.00 85.00 84 ARG A O 1
ATOM 653 N N . GLU A 1 85 ? -2.352 6.893 -11.814 1.00 86.50 85 GLU A N 1
ATOM 654 C CA . GLU A 1 85 ? -3.767 6.697 -11.505 1.00 86.50 85 GLU A CA 1
ATOM 655 C C . GLU A 1 85 ? -3.996 6.498 -9.994 1.00 86.50 85 GLU A C 1
ATOM 657 O O . GLU A 1 85 ? -5.120 6.556 -9.498 1.00 86.50 85 GLU A O 1
ATOM 662 N N . GLY A 1 86 ? -2.916 6.303 -9.229 1.00 89.50 86 GLY A N 1
ATOM 663 C CA . GLY A 1 86 ? -2.923 6.154 -7.782 1.00 89.50 86 GLY A CA 1
ATOM 664 C C . GLY A 1 86 ? -2.634 4.725 -7.333 1.00 89.50 86 GLY A C 1
ATOM 665 O O . GLY A 1 86 ? -1.828 4.009 -7.924 1.00 89.50 86 GLY A O 1
ATOM 666 N N . LEU A 1 87 ? -3.250 4.334 -6.218 1.00 92.56 87 LEU A N 1
ATOM 667 C CA . LEU A 1 87 ? -3.022 3.035 -5.575 1.00 92.56 87 LEU A CA 1
ATOM 668 C C . LEU A 1 87 ? -4.027 1.961 -6.011 1.00 92.56 87 LEU A C 1
ATOM 670 O O . LEU A 1 87 ? -3.837 0.802 -5.669 1.00 92.56 87 LEU A O 1
ATOM 674 N N . GLY A 1 88 ? -5.099 2.322 -6.725 1.00 92.19 88 GLY A N 1
ATOM 675 C CA . GLY A 1 88 ? -6.132 1.356 -7.119 1.00 92.19 88 GLY A CA 1
ATOM 676 C C . GLY A 1 88 ? -7.187 1.059 -6.051 1.00 92.19 88 GLY A C 1
ATOM 677 O O . GLY A 1 88 ? -7.897 0.059 -6.134 1.00 92.19 88 GLY A O 1
ATOM 678 N N . MET A 1 89 ? -7.302 1.916 -5.033 1.00 92.88 89 MET A N 1
ATOM 679 C CA . MET A 1 89 ? -8.327 1.817 -3.992 1.00 92.88 89 MET A CA 1
ATOM 680 C C . MET A 1 89 ? -8.977 3.175 -3.729 1.00 92.88 89 MET A C 1
ATOM 682 O O . MET A 1 89 ? -8.324 4.216 -3.800 1.00 92.88 89 MET A O 1
ATOM 686 N N . SER A 1 90 ? -10.255 3.150 -3.364 1.00 93.62 90 SER A N 1
ATOM 687 C CA . SER A 1 90 ? -10.965 4.306 -2.826 1.00 93.62 90 SER A CA 1
ATOM 688 C C . SER A 1 90 ? -10.883 4.308 -1.302 1.00 93.62 90 SER A C 1
ATOM 690 O O . SER A 1 90 ? -10.995 3.266 -0.649 1.00 93.62 90 SER A O 1
ATOM 692 N N . LEU A 1 91 ? -10.710 5.494 -0.726 1.00 94.00 91 LEU A N 1
ATOM 693 C CA . LEU A 1 91 ? -10.710 5.704 0.716 1.00 94.00 91 LEU A CA 1
ATOM 694 C C . LEU A 1 91 ? -11.856 6.640 1.090 1.00 94.00 91 LEU A C 1
ATOM 696 O O . LEU A 1 91 ? -12.118 7.621 0.395 1.00 94.00 91 LEU A O 1
ATOM 700 N N . ARG A 1 92 ? -12.531 6.350 2.202 1.00 93.44 92 ARG A N 1
ATOM 701 C CA . ARG A 1 92 ? -13.613 7.184 2.740 1.00 93.44 92 ARG A CA 1
ATOM 702 C C . ARG A 1 92 ? -13.486 7.337 4.245 1.00 93.44 92 ARG A C 1
ATOM 704 O O . ARG A 1 92 ? -12.941 6.463 4.914 1.00 93.44 92 ARG A O 1
ATOM 711 N N . MET A 1 93 ? -14.044 8.413 4.782 1.00 93.06 93 MET A N 1
ATOM 712 C CA . MET A 1 93 ? -14.197 8.553 6.228 1.00 93.06 93 MET A CA 1
ATOM 713 C C . MET A 1 93 ? -15.402 7.747 6.709 1.00 93.06 93 MET A C 1
ATOM 715 O O . MET A 1 93 ? -16.500 7.878 6.169 1.00 93.06 93 MET A O 1
ATOM 719 N N . TYR A 1 94 ? -15.207 6.934 7.743 1.00 90.56 94 TYR A N 1
ATOM 720 C CA . TYR A 1 94 ? -16.269 6.197 8.416 1.00 90.56 94 TYR A CA 1
ATOM 721 C C . TYR A 1 94 ? -16.037 6.216 9.926 1.00 90.56 94 TYR A C 1
ATOM 723 O O . TYR A 1 94 ? -15.032 5.703 10.408 1.00 90.56 94 TYR A O 1
ATOM 731 N N . CYS A 1 95 ? -16.959 6.827 10.676 1.00 87.81 95 CYS A N 1
ATOM 732 C CA . CYS A 1 95 ? -16.870 6.962 12.137 1.00 87.81 95 CYS A CA 1
ATOM 733 C C . CYS A 1 95 ? -15.523 7.529 12.640 1.00 87.81 95 CYS A C 1
ATOM 735 O O . CYS A 1 95 ? -15.034 7.120 13.687 1.00 87.81 95 CYS A O 1
ATOM 737 N N . GLY A 1 96 ? -14.922 8.461 11.893 1.00 86.44 96 GLY A N 1
ATOM 738 C CA . GLY A 1 96 ? -13.628 9.068 12.235 1.00 86.44 96 GLY A CA 1
ATOM 739 C C . GLY A 1 96 ? -12.399 8.281 11.769 1.00 86.44 96 GLY A C 1
ATOM 740 O O . GLY A 1 96 ? -11.299 8.815 11.834 1.00 86.44 96 GLY A O 1
ATOM 741 N N . ASP A 1 97 ? -12.569 7.070 11.237 1.00 91.25 97 ASP A N 1
ATOM 742 C CA . ASP A 1 97 ? -11.489 6.284 10.639 1.00 91.25 97 ASP A CA 1
ATOM 743 C C . ASP A 1 97 ? -11.439 6.475 9.115 1.00 91.25 97 ASP A C 1
ATOM 745 O O . ASP A 1 97 ? -12.473 6.601 8.451 1.00 91.25 97 ASP A O 1
ATOM 749 N N . LEU A 1 98 ? -10.233 6.426 8.547 1.00 94.94 98 LEU A N 1
ATOM 750 C CA . LEU A 1 98 ? -10.026 6.343 7.103 1.00 94.94 98 LEU A CA 1
ATOM 751 C C . LEU A 1 98 ? -10.093 4.876 6.670 1.00 94.94 98 LEU A C 1
ATOM 753 O O . LEU A 1 98 ? -9.245 4.078 7.064 1.00 94.94 98 LEU A O 1
ATOM 757 N N . VAL A 1 99 ? -11.104 4.507 5.884 1.00 94.94 99 VAL A N 1
ATOM 758 C CA . VAL A 1 99 ? -11.384 3.107 5.532 1.00 94.94 99 VAL A CA 1
ATOM 759 C C . VAL A 1 99 ? -11.363 2.861 4.033 1.00 94.94 99 VAL A C 1
ATOM 761 O O . VAL A 1 99 ? -11.749 3.732 3.250 1.00 94.94 99 VAL A O 1
ATOM 764 N N . VAL A 1 100 ? -10.978 1.646 3.642 1.00 95.06 100 VAL A N 1
ATOM 765 C CA . VAL A 1 100 ? -11.087 1.171 2.257 1.00 95.06 100 VAL A CA 1
ATOM 766 C C . VAL A 1 100 ? -12.563 1.098 1.869 1.00 95.06 100 VAL A C 1
ATOM 768 O O . VAL A 1 100 ? -13.340 0.342 2.456 1.00 95.06 100 VAL A O 1
ATOM 771 N N . GLY A 1 101 ? -12.961 1.915 0.895 1.00 93.38 101 GLY A N 1
ATOM 772 C CA . GLY A 1 101 ? -14.331 1.991 0.386 1.00 93.38 101 GLY A CA 1
ATOM 773 C C . GLY A 1 101 ? -14.628 0.998 -0.738 1.00 93.38 101 GLY A C 1
ATOM 774 O O . GLY A 1 101 ? -15.779 0.604 -0.903 1.00 93.38 101 GLY A O 1
ATOM 775 N N . GLY A 1 102 ? -13.599 0.584 -1.477 1.00 92.81 102 GLY A N 1
ATOM 776 C CA . GLY A 1 102 ? -13.700 -0.231 -2.686 1.00 92.81 102 GLY A CA 1
ATOM 777 C C . GLY A 1 102 ? 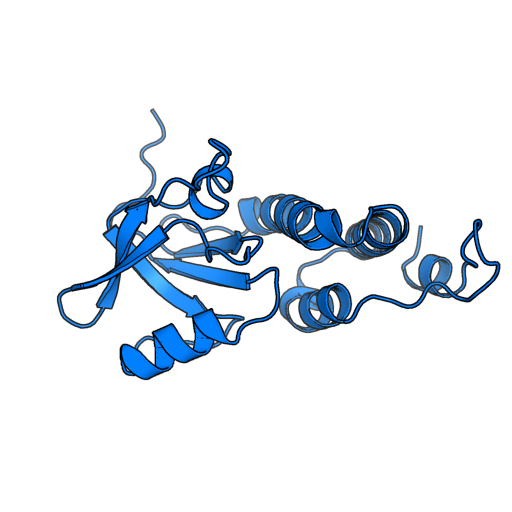-12.410 -0.167 -3.500 1.00 92.81 102 GLY A C 1
ATOM 778 O O . GLY A 1 102 ? -11.529 0.640 -3.192 1.00 92.81 102 GLY A O 1
ATOM 779 N N . PHE A 1 103 ? -12.319 -0.982 -4.545 1.00 92.19 103 PHE A N 1
ATOM 780 C CA . PHE A 1 103 ? -11.196 -0.987 -5.484 1.00 92.19 103 PHE A CA 1
ATOM 781 C C . PHE A 1 103 ? -11.554 -0.218 -6.753 1.00 92.19 103 PHE A C 1
ATOM 783 O O . PHE A 1 103 ? -12.729 -0.098 -7.095 1.00 92.19 103 PHE A O 1
ATOM 790 N N . VAL A 1 104 ? -10.538 0.356 -7.390 1.00 87.50 104 VAL A N 1
ATOM 791 C CA . VAL A 1 104 ? -10.671 1.144 -8.618 1.00 87.50 104 VAL A CA 1
ATOM 792 C C . VAL A 1 104 ? -9.890 0.429 -9.707 1.00 87.50 104 VAL A C 1
ATOM 794 O O . VAL A 1 104 ? -8.694 0.190 -9.526 1.00 87.50 104 VAL A O 1
ATOM 797 N N . ASP A 1 105 ? -10.571 0.095 -10.799 1.00 79.38 105 ASP A N 1
ATOM 798 C CA . ASP A 1 105 ? -9.956 -0.477 -11.995 1.00 79.38 105 ASP A CA 1
ATOM 799 C C . ASP A 1 105 ? -9.217 0.610 -12.780 1.00 79.38 105 ASP A C 1
ATOM 801 O O . ASP A 1 105 ? -9.605 1.781 -12.752 1.00 79.38 105 ASP A O 1
ATOM 805 N N . PHE A 1 106 ? -8.129 0.232 -13.448 1.00 79.81 106 PHE A N 1
ATOM 806 C CA . PHE A 1 106 ? -7.348 1.144 -14.281 1.00 79.81 106 PHE A CA 1
ATOM 807 C C . PHE A 1 106 ? -7.737 0.998 -15.755 1.00 79.81 106 PHE A C 1
ATOM 809 O O . PHE A 1 106 ? -8.157 -0.070 -16.202 1.00 79.81 106 PHE A O 1
ATOM 816 N N . ASP A 1 107 ? -7.594 2.090 -16.513 1.00 78.00 107 ASP A N 1
ATOM 817 C CA . ASP A 1 107 ? -8.056 2.199 -17.907 1.00 78.00 107 ASP A CA 1
ATOM 818 C C . ASP A 1 107 ? -7.377 1.201 -18.866 1.00 78.00 107 ASP A C 1
ATOM 820 O O .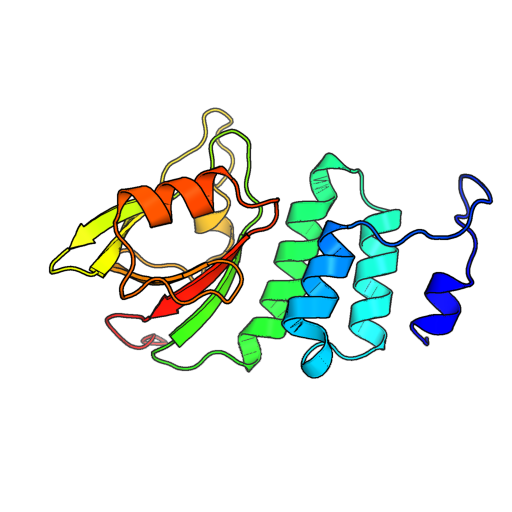 ASP A 1 107 ? -7.875 0.939 -19.961 1.00 78.00 107 ASP A O 1
ATOM 824 N N . ASP A 1 108 ? -6.241 0.630 -18.468 1.00 78.88 108 ASP A N 1
ATOM 825 C CA . ASP A 1 108 ? -5.469 -0.341 -19.244 1.00 78.88 108 ASP A CA 1
ATOM 826 C C . ASP A 1 108 ? -5.912 -1.803 -19.031 1.00 78.88 108 ASP A C 1
ATOM 828 O O . ASP A 1 108 ? -5.262 -2.720 -19.537 1.00 78.88 108 ASP A O 1
ATOM 832 N N . ASN A 1 109 ? -7.023 -2.032 -18.317 1.00 72.81 109 ASN A N 1
ATOM 833 C CA . ASN A 1 109 ? -7.514 -3.351 -17.897 1.00 72.81 109 ASN A CA 1
ATOM 834 C C . ASN A 1 109 ? -6.490 -4.164 -17.085 1.00 72.81 109 ASN A C 1
ATOM 836 O O . ASN A 1 109 ? -6.636 -5.384 -16.952 1.00 72.81 109 ASN A O 1
ATOM 840 N N . THR A 1 110 ? -5.450 -3.523 -16.546 1.00 80.44 110 THR A N 1
ATOM 841 C CA . THR A 1 110 ? -4.551 -4.183 -15.607 1.00 80.44 110 THR A CA 1
ATOM 842 C C . THR A 1 110 ? -5.164 -4.185 -14.217 1.00 80.44 110 THR A C 1
ATOM 844 O O . THR A 1 110 ? -5.934 -3.303 -13.827 1.00 80.44 110 THR A O 1
ATOM 847 N N . GLU A 1 111 ? -4.842 -5.225 -13.455 1.00 84.31 111 GLU A N 1
ATOM 848 C CA . GLU A 1 111 ? -5.262 -5.291 -12.067 1.00 84.31 111 GLU A CA 1
ATOM 849 C C . GLU A 1 111 ? -4.604 -4.161 -11.272 1.00 84.31 111 GLU A C 1
ATOM 851 O O . GLU A 1 111 ? -3.393 -3.937 -11.351 1.00 84.31 111 GLU A O 1
ATOM 856 N N . SER A 1 112 ? -5.407 -3.453 -10.481 1.00 87.88 112 SER A N 1
ATOM 857 C CA . SER A 1 112 ? -4.907 -2.306 -9.741 1.00 87.88 112 SER A CA 1
ATOM 858 C C . SER A 1 112 ? -3.916 -2.733 -8.642 1.00 87.88 112 SER A C 1
ATOM 860 O O . SER A 1 112 ? -4.059 -3.813 -8.058 1.00 87.88 112 SER A O 1
ATOM 862 N N . PRO A 1 113 ? -2.921 -1.894 -8.293 1.00 89.00 113 PRO A N 1
ATOM 863 C CA . PRO A 1 113 ? -1.887 -2.244 -7.317 1.00 89.00 113 PRO A CA 1
ATOM 864 C C . PRO A 1 113 ? -2.428 -2.724 -5.964 1.00 89.00 113 PRO A C 1
ATOM 866 O O . PRO A 1 113 ? -1.895 -3.658 -5.365 1.00 89.00 113 PRO A O 1
ATOM 869 N N . ALA A 1 114 ? -3.502 -2.098 -5.479 1.00 89.69 114 ALA A N 1
ATOM 870 C CA . ALA A 1 114 ? -4.175 -2.483 -4.244 1.00 89.69 114 ALA A CA 1
ATOM 871 C C . ALA A 1 114 ? -4.802 -3.880 -4.319 1.00 89.69 114 ALA A C 1
ATOM 873 O O . ALA A 1 114 ? -4.761 -4.618 -3.335 1.00 89.69 114 ALA A O 1
ATOM 874 N N . VAL A 1 115 ? -5.381 -4.238 -5.468 1.00 87.44 115 VAL A N 1
ATOM 875 C CA . VAL A 1 115 ? -5.975 -5.562 -5.691 1.00 87.44 115 VAL A CA 1
ATOM 876 C C . VAL A 1 115 ? -4.874 -6.611 -5.841 1.00 87.44 115 VAL A C 1
ATOM 878 O O . VAL A 1 115 ? -4.953 -7.669 -5.214 1.00 87.44 115 VAL A O 1
ATOM 881 N N . ALA A 1 116 ? -3.812 -6.292 -6.584 1.00 86.81 116 ALA A N 1
ATOM 882 C CA . ALA A 1 116 ? -2.654 -7.162 -6.783 1.00 86.81 116 ALA A CA 1
ATOM 883 C C . ALA A 1 116 ? -1.914 -7.495 -5.476 1.00 86.81 116 ALA A C 1
ATOM 885 O O . ALA A 1 116 ? -1.286 -8.547 -5.375 1.00 86.81 116 ALA A O 1
ATOM 886 N N . ALA A 1 117 ? -2.032 -6.654 -4.442 1.00 86.75 117 ALA A N 1
ATOM 887 C CA . ALA A 1 117 ? -1.496 -6.943 -3.113 1.00 86.75 117 ALA A CA 1
ATOM 888 C C . ALA A 1 117 ? -2.214 -8.107 -2.395 1.00 86.75 117 ALA A C 1
ATOM 890 O O . ALA A 1 117 ? -1.672 -8.650 -1.434 1.00 86.75 117 ALA A O 1
ATOM 891 N N . ARG A 1 118 ? -3.428 -8.488 -2.830 1.00 86.00 118 ARG A N 1
ATOM 892 C CA . ARG A 1 118 ? -4.249 -9.629 -2.355 1.00 86.00 118 ARG A CA 1
ATOM 893 C C . ARG A 1 118 ? -4.614 -9.676 -0.865 1.00 86.00 118 AR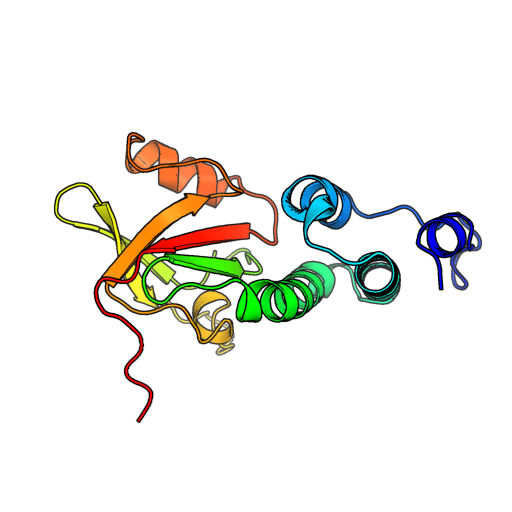G A C 1
ATOM 895 O O . ARG A 1 118 ? -5.398 -10.533 -0.471 1.00 86.00 118 ARG A O 1
ATOM 902 N N . CYS A 1 119 ? -4.091 -8.782 -0.034 1.00 87.62 119 CYS A N 1
ATOM 903 C CA . CYS A 1 119 ? -4.292 -8.793 1.416 1.00 87.62 119 CYS A CA 1
ATOM 904 C C . CYS A 1 119 ? -5.193 -7.660 1.930 1.00 87.62 119 CYS A C 1
ATOM 906 O O . CYS A 1 119 ? -5.601 -7.691 3.092 1.00 87.62 119 CYS A O 1
ATOM 908 N N . ILE A 1 120 ? -5.498 -6.671 1.082 1.00 91.75 120 ILE A N 1
ATOM 909 C CA . ILE A 1 120 ? -6.329 -5.509 1.415 1.00 91.75 120 ILE A CA 1
ATOM 910 C C . ILE A 1 120 ? -7.798 -5.856 1.195 1.00 91.75 120 ILE A C 1
ATOM 912 O O . ILE A 1 120 ? -8.153 -6.411 0.159 1.00 91.75 120 ILE A O 1
ATOM 916 N N . SER A 1 121 ? -8.659 -5.516 2.153 1.00 91.81 121 SER A N 1
ATOM 917 C CA . SER A 1 121 ? -10.103 -5.750 2.081 1.00 91.81 121 SER A CA 1
ATOM 918 C C . SER A 1 121 ? -10.912 -4.468 2.273 1.00 91.81 121 SER A C 1
ATOM 920 O O . SER A 1 121 ? -10.514 -3.530 2.965 1.00 91.81 121 SER A O 1
ATOM 922 N N . VAL A 1 122 ? -12.111 -4.435 1.682 1.00 92.81 122 VAL A N 1
ATOM 923 C CA . VAL A 1 122 ? -13.080 -3.358 1.926 1.00 92.81 122 VAL A CA 1
ATOM 924 C C . VAL A 1 122 ? -13.431 -3.309 3.413 1.00 92.81 122 VAL A C 1
ATOM 926 O O . VAL A 1 122 ? -13.764 -4.323 4.025 1.00 92.81 122 VAL A O 1
ATOM 929 N N . GLY A 1 123 ? -13.386 -2.107 3.985 1.00 93.31 123 GLY A N 1
ATOM 930 C CA . GLY A 1 123 ? -13.604 -1.863 5.407 1.00 93.31 123 GLY A CA 1
ATOM 931 C C . GLY A 1 123 ? -12.334 -1.858 6.257 1.00 93.31 123 GLY A C 1
ATOM 932 O O . GLY A 1 123 ? -12.411 -1.409 7.402 1.00 93.31 123 GLY A O 1
ATOM 933 N N . ASP A 1 124 ? -11.181 -2.278 5.727 1.00 94.19 124 ASP A N 1
ATOM 934 C CA . ASP A 1 124 ? -9.915 -2.157 6.450 1.00 94.19 124 ASP A CA 1
ATOM 935 C C . ASP A 1 124 ? -9.597 -0.687 6.738 1.00 94.19 124 ASP A C 1
ATOM 937 O O . ASP A 1 124 ? -9.800 0.201 5.905 1.00 94.19 124 ASP A O 1
ATOM 941 N N . LYS A 1 125 ? -9.131 -0.426 7.961 1.00 95.31 125 LYS A N 1
ATOM 942 C CA . LYS A 1 125 ? -8.846 0.920 8.462 1.00 95.31 125 LYS A CA 1
ATOM 943 C C . LYS A 1 125 ? -7.388 1.250 8.196 1.00 95.31 125 LYS A C 1
ATOM 945 O O . LYS A 1 125 ? -6.518 0.578 8.743 1.00 95.31 125 LYS A O 1
ATOM 950 N N . LEU A 1 126 ? -7.105 2.281 7.411 1.00 96.00 126 LEU A N 1
ATOM 951 C CA . LEU A 1 126 ? -5.743 2.773 7.231 1.00 96.00 126 LEU A CA 1
ATOM 952 C C . LEU A 1 126 ? -5.311 3.515 8.502 1.00 96.00 126 LEU A C 1
ATOM 954 O O . LEU A 1 126 ? -5.956 4.480 8.909 1.00 96.00 126 LEU A O 1
ATOM 958 N N . VAL A 1 127 ? -4.234 3.056 9.141 1.00 95.44 127 VAL A N 1
ATOM 959 C CA . VAL A 1 127 ? -3.754 3.601 10.424 1.00 95.44 127 VAL A CA 1
ATOM 960 C C . VAL A 1 127 ? -2.367 4.230 10.338 1.00 95.44 127 VAL A C 1
ATOM 962 O O . VAL A 1 127 ? -2.048 5.083 11.169 1.00 95.44 127 VAL A O 1
ATOM 965 N N . ALA A 1 128 ? -1.566 3.885 9.324 1.00 94.44 128 ALA A N 1
ATOM 966 C CA . ALA A 1 128 ? -0.305 4.567 9.047 1.00 94.44 128 ALA A CA 1
ATOM 967 C C . ALA A 1 128 ? 0.037 4.607 7.551 1.00 94.44 128 ALA A C 1
ATOM 969 O O . ALA A 1 128 ? -0.307 3.697 6.799 1.00 94.44 128 ALA A O 1
ATOM 970 N N . ILE A 1 129 ? 0.764 5.654 7.152 1.00 94.00 129 ILE A N 1
ATOM 971 C CA . ILE A 1 129 ? 1.349 5.829 5.815 1.00 94.00 129 ILE A CA 1
ATOM 972 C C . ILE A 1 129 ? 2.849 6.052 6.001 1.00 94.00 129 ILE A C 1
ATOM 974 O O . ILE A 1 129 ? 3.243 6.943 6.753 1.00 94.00 129 ILE A O 1
ATOM 978 N N . ASN A 1 130 ? 3.691 5.252 5.345 1.00 90.88 130 ASN A N 1
ATOM 979 C CA . ASN A 1 130 ? 5.153 5.293 5.475 1.00 90.88 130 ASN A CA 1
ATOM 980 C C . ASN A 1 130 ? 5.599 5.345 6.950 1.00 90.88 130 ASN A C 1
ATOM 982 O O . ASN A 1 130 ? 6.371 6.212 7.358 1.00 90.88 130 ASN A O 1
ATOM 986 N N . LYS A 1 131 ? 5.031 4.442 7.767 1.00 87.69 131 LYS A N 1
ATOM 987 C CA . LYS A 1 131 ? 5.214 4.327 9.230 1.00 87.69 131 LYS A CA 1
ATOM 988 C C . LYS A 1 131 ? 4.776 5.529 10.075 1.00 87.69 131 LYS A C 1
ATOM 990 O O . LYS A 1 131 ? 4.926 5.498 11.295 1.00 87.69 131 LYS A O 1
ATOM 995 N N . LYS A 1 132 ? 4.191 6.570 9.482 1.00 90.69 132 LYS A N 1
ATOM 996 C CA . LYS A 1 132 ? 3.607 7.692 10.227 1.00 90.69 132 LYS A CA 1
ATOM 997 C C . LYS A 1 132 ? 2.159 7.372 10.572 1.00 90.69 132 LYS A C 1
ATOM 999 O O . LYS A 1 132 ? 1.351 7.161 9.672 1.00 90.69 132 LYS A O 1
ATOM 1004 N N . CYS A 1 133 ? 1.845 7.335 11.866 1.00 93.12 133 CYS A N 1
ATOM 1005 C CA . CYS A 1 133 ? 0.479 7.155 12.355 1.00 93.12 133 CYS A CA 1
ATOM 1006 C C . CYS A 1 133 ? -0.420 8.304 11.875 1.00 93.12 133 CYS A C 1
ATOM 1008 O O . CYS A 1 133 ? -0.040 9.468 11.991 1.00 93.12 133 CYS A O 1
ATOM 1010 N N . ILE A 1 134 ? -1.611 7.971 11.372 1.00 94.12 134 ILE A N 1
ATOM 1011 C CA . ILE A 1 134 ? -2.561 8.941 10.804 1.00 94.12 134 ILE A CA 1
ATOM 1012 C C . ILE A 1 134 ? -3.890 9.039 11.562 1.00 94.12 134 ILE A C 1
ATOM 1014 O O . ILE A 1 134 ? -4.769 9.794 11.158 1.00 94.12 134 ILE A O 1
ATOM 1018 N N . ILE A 1 135 ? -4.048 8.302 12.668 1.00 89.62 135 ILE A N 1
ATOM 1019 C CA . ILE A 1 135 ? -5.321 8.177 13.407 1.00 89.62 135 ILE A CA 1
ATOM 1020 C C . ILE A 1 135 ? -5.845 9.538 13.905 1.00 89.62 135 ILE A C 1
ATOM 1022 O O . ILE A 1 135 ? -7.050 9.750 13.970 1.00 89.62 135 ILE A O 1
ATOM 1026 N N . SER A 1 136 ? -4.956 10.476 14.238 1.00 87.00 136 SER A N 1
ATOM 1027 C CA . SER A 1 136 ? -5.308 11.833 14.686 1.00 87.00 136 SER A CA 1
ATOM 1028 C C . SER A 1 136 ? -5.268 12.891 13.576 1.00 87.00 136 SER A C 1
ATOM 1030 O O . SER A 1 136 ? -5.490 14.070 13.845 1.00 87.00 136 SER A O 1
ATOM 1032 N N . SER A 1 137 ? -4.951 12.498 12.340 1.00 88.56 137 SER A N 1
ATOM 1033 C CA . SER A 1 137 ? -4.768 13.416 11.212 1.00 88.56 137 SER A CA 1
ATOM 1034 C C . SER A 1 137 ? -6.062 13.591 10.417 1.00 88.56 137 SER A C 1
ATOM 1036 O O . SER A 1 137 ? -6.866 12.666 10.296 1.00 88.56 137 SER A O 1
ATOM 1038 N N . SER A 1 138 ? -6.274 14.785 9.854 1.00 90.81 138 SER A N 1
ATOM 1039 C CA . SER A 1 138 ? -7.464 15.064 9.043 1.00 90.81 138 SER A CA 1
ATOM 1040 C C . SER A 1 138 ? -7.467 14.259 7.740 1.00 90.81 138 SER A C 1
ATOM 1042 O O . SER A 1 138 ? -6.413 13.916 7.203 1.00 90.81 138 SER A O 1
ATOM 1044 N N . PHE A 1 139 ? -8.661 14.014 7.189 1.00 90.44 139 PHE A N 1
ATOM 1045 C CA . PHE A 1 139 ? -8.817 13.343 5.895 1.00 90.44 139 PHE A CA 1
ATOM 1046 C C . PHE A 1 139 ? -7.967 14.001 4.800 1.00 90.44 139 PHE A C 1
ATOM 1048 O O . PHE A 1 139 ? -7.198 13.322 4.131 1.00 90.44 139 PHE A O 1
ATOM 1055 N N . GLU A 1 140 ? -8.044 15.327 4.669 1.00 92.12 140 GLU A N 1
ATOM 1056 C CA . GLU A 1 140 ? -7.285 16.084 3.670 1.00 92.12 140 GLU A CA 1
ATOM 1057 C C . GLU A 1 140 ? -5.770 15.920 3.843 1.00 92.12 140 GLU A C 1
ATOM 1059 O O . GLU A 1 140 ? -5.058 15.693 2.866 1.00 92.12 140 GLU A O 1
ATOM 1064 N N . THR A 1 141 ? -5.278 15.949 5.087 1.00 93.25 141 THR A N 1
ATOM 1065 C CA . THR A 1 141 ? -3.857 15.707 5.382 1.00 93.25 141 THR A CA 1
ATOM 1066 C C . THR A 1 141 ? -3.444 14.309 4.932 1.00 93.25 141 THR A C 1
ATOM 1068 O O . THR A 1 141 ? -2.424 14.155 4.264 1.00 93.25 141 THR A O 1
ATOM 1071 N N . ASN A 1 142 ? -4.261 13.298 5.227 1.00 92.44 142 ASN A N 1
ATOM 1072 C CA . ASN A 1 142 ? -3.975 11.907 4.878 1.00 92.44 142 ASN A CA 1
ATOM 1073 C C . ASN A 1 142 ? -3.989 11.684 3.359 1.00 92.44 142 ASN A C 1
ATOM 1075 O O . ASN A 1 142 ? -3.082 11.048 2.821 1.00 92.44 142 ASN A O 1
ATOM 1079 N N . ILE A 1 143 ? -4.966 12.254 2.647 1.00 92.12 143 ILE A N 1
ATOM 1080 C CA . ILE A 1 143 ? -5.014 12.211 1.179 1.00 92.12 143 ILE A CA 1
ATOM 1081 C C . ILE A 1 143 ? -3.812 12.941 0.576 1.00 92.12 143 ILE A C 1
ATOM 1083 O O . ILE A 1 143 ? -3.179 12.419 -0.343 1.00 92.12 143 ILE A O 1
ATOM 1087 N N . ARG A 1 144 ? -3.425 14.098 1.128 1.00 92.62 144 ARG A N 1
ATOM 1088 C CA . ARG A 1 144 ? -2.222 14.816 0.695 1.00 92.62 144 ARG A CA 1
ATOM 1089 C C . ARG A 1 144 ? -0.969 13.964 0.891 1.00 92.62 144 ARG A C 1
ATOM 1091 O O . ARG A 1 144 ? -0.184 13.850 -0.048 1.00 92.62 144 ARG A O 1
ATOM 1098 N N . MET A 1 145 ? -0.814 13.308 2.042 1.00 92.31 145 MET A N 1
ATOM 1099 C CA . MET A 1 145 ? 0.298 12.384 2.299 1.00 92.31 145 MET A CA 1
ATOM 1100 C C . MET A 1 145 ? 0.354 11.258 1.262 1.00 92.31 145 MET A C 1
ATOM 1102 O O . MET A 1 145 ? 1.413 11.031 0.685 1.00 92.31 145 MET A O 1
ATOM 1106 N N . LEU A 1 146 ? -0.773 10.604 0.956 1.00 92.56 146 LEU A N 1
ATOM 1107 C CA . LEU A 1 146 ? -0.831 9.568 -0.085 1.00 92.56 146 LEU A CA 1
ATOM 1108 C C . LEU A 1 146 ? -0.494 10.123 -1.471 1.00 92.56 146 LEU A C 1
ATOM 1110 O O . LEU A 1 146 ? 0.246 9.491 -2.222 1.00 92.56 146 LEU A O 1
ATOM 1114 N N . SER A 1 147 ? -0.996 11.312 -1.814 1.00 90.19 147 SER A N 1
ATOM 1115 C CA . SER A 1 147 ? -0.755 11.952 -3.114 1.00 90.19 147 SER A CA 1
ATOM 1116 C C . SER A 1 147 ? 0.708 12.358 -3.318 1.00 90.19 147 SER A C 1
ATOM 1118 O O . SER A 1 147 ? 1.211 12.269 -4.435 1.00 90.19 147 SER A O 1
ATOM 1120 N N . GLN A 1 148 ? 1.415 12.712 -2.242 1.00 90.31 148 GLN A N 1
ATOM 1121 C CA . GLN A 1 148 ? 2.814 13.143 -2.273 1.00 90.31 148 GLN A CA 1
ATOM 1122 C C . GLN A 1 148 ? 3.807 12.008 -2.004 1.00 90.31 148 GLN A C 1
ATOM 1124 O O . GLN A 1 148 ? 4.991 12.172 -2.274 1.00 90.31 148 GLN A O 1
ATOM 1129 N N . ALA A 1 149 ? 3.346 10.865 -1.489 1.00 89.19 149 ALA A N 1
ATOM 1130 C CA . ALA A 1 149 ? 4.212 9.725 -1.220 1.00 89.19 149 ALA A CA 1
ATOM 1131 C C . ALA A 1 149 ? 4.889 9.222 -2.504 1.00 89.19 149 ALA A C 1
ATOM 1133 O O . ALA A 1 149 ? 4.225 9.053 -3.539 1.00 89.19 149 ALA A O 1
ATOM 1134 N N . ALA A 1 150 ? 6.196 8.976 -2.400 1.00 87.50 150 ALA A N 1
ATOM 1135 C CA . ALA A 1 150 ? 6.975 8.281 -3.412 1.00 87.50 150 ALA A CA 1
ATOM 1136 C C . ALA A 1 150 ? 6.472 6.840 -3.582 1.00 87.50 150 ALA A C 1
ATOM 1138 O O . ALA A 1 150 ? 5.829 6.279 -2.692 1.00 87.50 150 ALA A O 1
ATOM 1139 N N . SER A 1 151 ? 6.726 6.267 -4.756 1.00 88.06 151 SER A N 1
ATOM 1140 C CA . SER A 1 151 ? 6.381 4.880 -5.055 1.00 88.06 151 SER A CA 1
ATOM 1141 C C . SER A 1 151 ? 7.584 3.974 -4.762 1.00 88.06 151 SER A C 1
ATOM 1143 O O . SER A 1 151 ? 8.680 4.324 -5.189 1.00 88.06 151 SER A O 1
ATOM 1145 N N . PRO A 1 152 ? 7.406 2.814 -4.104 1.00 91.19 152 PRO A N 1
ATOM 1146 C CA . PRO A 1 152 ? 6.142 2.295 -3.589 1.00 91.19 152 PRO A CA 1
ATOM 1147 C C . PRO A 1 152 ? 5.756 2.906 -2.230 1.00 91.19 152 PRO A C 1
ATOM 1149 O O . PRO A 1 152 ? 6.596 3.405 -1.486 1.00 91.19 152 PRO A O 1
ATOM 1152 N N . VAL A 1 153 ? 4.468 2.839 -1.887 1.00 92.06 153 VAL A N 1
ATOM 1153 C CA . VAL A 1 153 ? 3.929 3.388 -0.635 1.00 92.06 153 VAL A CA 1
ATOM 1154 C C . VAL A 1 153 ? 3.763 2.273 0.382 1.00 92.06 153 VAL A C 1
ATOM 1156 O O . VAL A 1 153 ? 3.166 1.240 0.080 1.00 92.06 153 VAL A O 1
ATOM 1159 N N . TYR A 1 154 ? 4.233 2.498 1.604 1.00 91.44 154 TYR A N 1
ATOM 1160 C CA . TYR A 1 154 ? 3.973 1.593 2.712 1.00 91.44 154 TYR A CA 1
ATOM 1161 C C . TYR A 1 154 ? 2.719 2.003 3.475 1.00 91.44 154 TYR A C 1
ATOM 1163 O O . TYR A 1 154 ? 2.562 3.160 3.874 1.00 91.44 154 TYR A O 1
ATOM 1171 N N . LEU A 1 155 ? 1.851 1.037 3.735 1.00 94.56 155 LEU A N 1
ATOM 1172 C CA . LEU A 1 155 ? 0.576 1.234 4.399 1.00 94.56 155 LEU A CA 1
ATOM 1173 C C . LEU A 1 155 ? 0.441 0.235 5.545 1.00 94.56 155 LEU A C 1
ATOM 1175 O O . LEU A 1 155 ? 0.702 -0.955 5.377 1.00 94.56 155 LEU A O 1
ATOM 1179 N N . THR A 1 156 ? -0.025 0.720 6.691 1.00 94.06 156 THR A N 1
ATOM 1180 C CA . THR A 1 156 ? -0.445 -0.137 7.803 1.00 94.06 156 THR A CA 1
ATOM 1181 C C . THR A 1 156 ? -1.953 -0.072 7.909 1.00 94.06 156 THR A C 1
ATOM 1183 O O . THR A 1 156 ? -2.527 1.010 8.077 1.00 94.06 156 THR A O 1
ATOM 1186 N N . PHE A 1 157 ? -2.592 -1.233 7.860 1.00 95.06 157 PHE A N 1
ATOM 1187 C CA . PHE A 1 157 ? -4.029 -1.375 7.998 1.00 95.06 157 PHE A CA 1
ATOM 1188 C C . PHE A 1 157 ? -4.385 -2.121 9.274 1.00 95.06 157 PHE A C 1
ATOM 1190 O O . PHE A 1 157 ? -3.674 -3.017 9.725 1.00 95.06 157 PHE A O 1
ATOM 1197 N N . ARG A 1 158 ? -5.543 -1.777 9.830 1.00 93.62 158 ARG A N 1
ATOM 1198 C CA . ARG A 1 158 ? -6.207 -2.529 10.885 1.00 93.62 158 ARG A CA 1
ATOM 1199 C C . ARG A 1 158 ? -7.476 -3.165 10.329 1.00 93.62 158 ARG A C 1
ATOM 1201 O O . ARG A 1 158 ? -8.379 -2.449 9.889 1.00 93.62 158 ARG A O 1
ATOM 1208 N N . ARG A 1 159 ? -7.567 -4.493 10.396 1.00 89.19 159 ARG A N 1
ATOM 1209 C CA . ARG A 1 159 ? -8.745 -5.242 9.953 1.00 89.19 159 ARG A CA 1
ATOM 1210 C C . ARG A 1 159 ? -9.897 -5.072 10.924 1.00 89.19 159 ARG A C 1
ATOM 1212 O O . ARG A 1 159 ? -9.721 -5.106 12.142 1.00 89.19 159 ARG A O 1
ATOM 1219 N N . VAL A 1 160 ? -11.105 -4.961 10.380 1.00 75.19 160 VAL A N 1
ATOM 1220 C CA . VAL A 1 160 ? -12.337 -4.994 11.187 1.00 75.19 160 VAL A CA 1
ATOM 1221 C C . VAL A 1 160 ? -12.639 -6.417 11.666 1.00 75.19 160 VAL A C 1
ATOM 1223 O O . VAL A 1 160 ? -13.259 -6.595 12.713 1.00 75.19 160 VAL A O 1
ATOM 1226 N N . ARG A 1 161 ? -12.196 -7.442 10.926 1.00 68.25 161 ARG A N 1
ATOM 1227 C CA . ARG A 1 161 ? -12.361 -8.859 11.276 1.00 68.25 161 ARG A CA 1
ATOM 1228 C C . ARG A 1 161 ? -11.069 -9.635 10.983 1.00 68.25 161 ARG A C 1
ATOM 1230 O O . ARG A 1 161 ? -10.447 -9.358 9.961 1.00 68.25 161 ARG A O 1
ATOM 1237 N N . PRO A 1 162 ? -10.668 -10.590 11.840 1.00 60.69 162 PRO A N 1
ATOM 1238 C CA . PRO A 1 162 ? -9.529 -11.462 11.555 1.00 60.69 162 PRO A CA 1
ATOM 1239 C C . PRO A 1 162 ? -9.787 -12.300 10.292 1.00 60.69 162 PRO A C 1
ATOM 1241 O O . PRO A 1 162 ? -10.947 -12.575 9.962 1.00 60.69 162 PRO A O 1
ATOM 1244 N N . ILE A 1 163 ? -8.721 -12.702 9.588 1.00 60.03 163 ILE A N 1
ATOM 1245 C CA . ILE A 1 163 ? -8.834 -13.579 8.413 1.00 60.03 163 ILE A CA 1
ATOM 1246 C C . ILE A 1 163 ? -9.485 -14.890 8.864 1.00 60.03 163 ILE A C 1
ATOM 1248 O O . ILE A 1 163 ? -8.942 -15.607 9.701 1.00 60.03 163 ILE A O 1
ATOM 1252 N N . ARG A 1 164 ? -10.646 -15.223 8.291 1.00 44.81 164 ARG A N 1
ATOM 1253 C CA . ARG A 1 164 ? -11.156 -16.594 8.332 1.00 44.81 164 ARG A CA 1
ATOM 1254 C C . ARG A 1 164 ? -10.475 -17.352 7.206 1.00 44.81 164 ARG A C 1
ATOM 1256 O O . ARG A 1 164 ? -10.832 -17.169 6.047 1.00 44.81 164 ARG A O 1
ATOM 1263 N N . ILE A 1 165 ? -9.468 -18.141 7.554 1.00 44.25 165 ILE A N 1
ATOM 1264 C CA . ILE A 1 165 ? -8.916 -19.146 6.649 1.00 44.25 165 ILE A CA 1
ATOM 1265 C C . ILE A 1 165 ? -9.999 -20.232 6.555 1.00 44.25 165 ILE A C 1
ATOM 1267 O O . ILE A 1 165 ? -10.384 -20.781 7.590 1.00 44.25 165 ILE A O 1
ATOM 1271 N N . PHE A 1 166 ? -10.568 -20.435 5.366 1.00 34.75 166 PHE A N 1
ATOM 1272 C CA . PHE A 1 166 ? -11.488 -21.540 5.079 1.00 34.75 166 PHE A CA 1
ATOM 1273 C C . PHE A 1 166 ? -10.709 -22.721 4.511 1.00 34.75 166 PHE A C 1
ATOM 1275 O O . PHE A 1 166 ? -9.773 -22.461 3.719 1.00 34.75 166 PHE A O 1
#

Foldseek 3Di:
DFLVVLQVDADPVPRHGLDADPVLVLVCVLQVVQQDRVLSSVLSVVLSPDDVVCNLVSVQVSVLVSQVVVDDQFKGKGWFFADPVGQQFDWDDDPLFIWTQGGHADPVRDRGRQVVRVPHDGGWTWQDKSPHGCSVPDPVVVVVCRVPDDGTIMTMTTDPGGDDDD